Protein AF-A0A410P6K1-F1 (afdb_monomer_lite)

Foldseek 3Di:
DDQWDWDQPPQWIWTQDPVRDIDIGHPVNVVVVVVVVVVVVVVVVVVVVVVVVVVVVVD

Secondary structure (DSSP, 8-state):
-PPPEEEEETTEEEEE-TTS-EEEEEHHHHHHHHHHHHHHHHHHHHHHHHHHHHHHHH-

Radius of gyration: 19.18 Å; chains: 1; bounding box: 41×20×47 Å

pLDDT: mean 94.38, std 5.41, range [68.69, 98.44]

Organism: Velamenicoccus archaeovorus (NCBI:txid1930593)

Sequence (59 aa):
MAKPTIEFKDGKKIVTYPSGEKREHSKESLTTAKQMFVKRREKIDEQIALIDDDIKKIG

Structure (mmCIF, N/CA/C/O backbone):
data_AF-A0A410P6K1-F1
#
_entry.id   AF-A0A410P6K1-F1
#
loop_
_atom_site.group_PDB
_atom_site.id
_atom_site.type_symbol
_atom_site.label_atom_id
_atom_site.label_alt_id
_atom_site.label_comp_id
_atom_site.label_asym_id
_atom_site.label_entity_id
_atom_site.label_seq_id
_atom_site.pdbx_PDB_ins_code
_atom_site.Cartn_x
_atom_site.Cartn_y
_atom_site.Cartn_z
_atom_site.occupancy
_atom_site.B_iso_or_equiv
_atom_site.auth_seq_id
_atom_site.auth_comp_id
_atom_site.auth_asym_id
_atom_site.auth_atom_id
_atom_site.pdbx_PDB_model_num
ATOM 1 N N . MET A 1 1 ? -7.958 11.542 -22.300 1.00 71.62 1 MET A N 1
ATOM 2 C CA . MET A 1 1 ? -6.639 11.438 -21.636 1.00 71.62 1 MET A CA 1
ATOM 3 C C . MET A 1 1 ? -5.983 10.146 -22.085 1.00 71.62 1 MET A C 1
ATOM 5 O O . MET A 1 1 ? -6.629 9.107 -21.985 1.00 71.62 1 MET A O 1
ATOM 9 N N . ALA A 1 2 ? -4.766 10.194 -22.631 1.00 81.00 2 ALA A N 1
ATOM 10 C CA . ALA A 1 2 ? -4.043 8.962 -22.943 1.00 81.00 2 ALA A CA 1
ATOM 11 C C . ALA A 1 2 ? -3.692 8.227 -21.637 1.00 81.00 2 ALA A C 1
ATOM 13 O O . ALA A 1 2 ? -3.545 8.853 -20.587 1.00 81.00 2 ALA A O 1
ATOM 14 N N . LYS A 1 3 ? -3.624 6.896 -21.684 1.00 89.50 3 LYS A N 1
ATOM 15 C CA . LYS A 1 3 ? -3.264 6.073 -20.524 1.00 89.50 3 LYS A CA 1
ATOM 16 C C . LYS A 1 3 ? -1.742 5.902 -20.478 1.00 89.50 3 LYS A C 1
ATOM 18 O O . LYS A 1 3 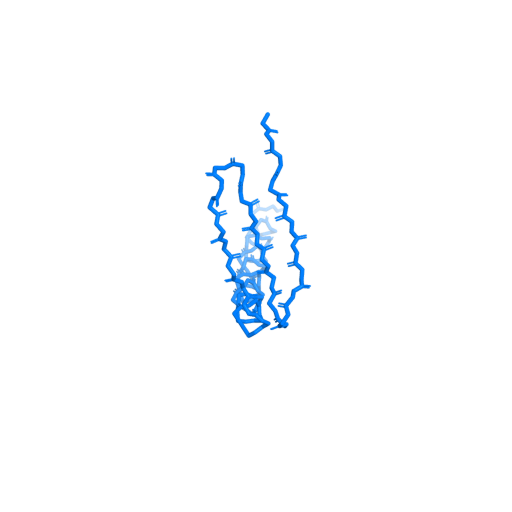? -1.124 5.861 -21.540 1.00 89.50 3 LYS A O 1
ATOM 23 N N . PRO A 1 4 ? -1.135 5.792 -19.287 1.00 92.19 4 PRO A N 1
ATOM 24 C CA . PRO A 1 4 ? 0.266 5.409 -19.186 1.00 92.19 4 PRO A CA 1
ATOM 25 C C . PRO A 1 4 ? 0.478 3.991 -19.736 1.00 92.19 4 PRO A C 1
ATOM 27 O O . PRO A 1 4 ? -0.379 3.121 -19.557 1.00 92.19 4 PRO A O 1
ATOM 30 N N . THR A 1 5 ? 1.622 3.751 -20.375 1.00 94.62 5 THR A N 1
ATOM 31 C CA . THR A 1 5 ? 2.056 2.406 -20.775 1.00 94.62 5 THR A CA 1
ATOM 32 C C . THR A 1 5 ? 2.941 1.801 -19.693 1.00 94.62 5 THR A C 1
ATOM 34 O O . THR A 1 5 ? 3.642 2.514 -18.970 1.00 94.62 5 THR A O 1
ATOM 37 N N . ILE A 1 6 ? 2.872 0.479 -19.542 1.00 95.44 6 ILE A N 1
ATOM 38 C CA . ILE A 1 6 ? 3.635 -0.266 -18.540 1.00 95.44 6 ILE A CA 1
ATOM 39 C C . ILE A 1 6 ? 4.428 -1.349 -19.25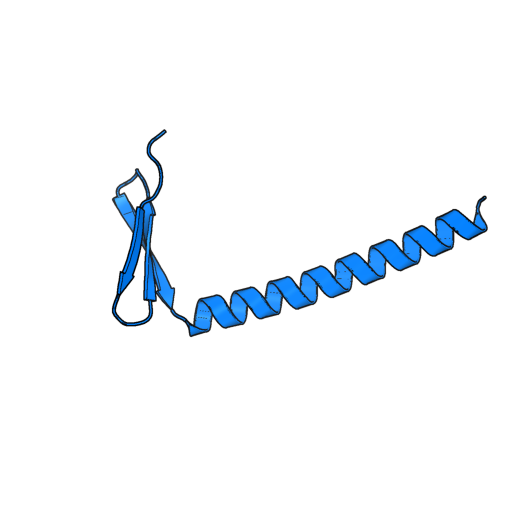5 1.00 95.44 6 ILE A C 1
ATOM 41 O O . ILE A 1 6 ? 3.852 -2.183 -19.949 1.00 95.44 6 ILE A O 1
ATOM 45 N N . GLU A 1 7 ? 5.733 -1.354 -19.028 1.00 95.69 7 GLU A N 1
ATOM 46 C CA . GLU A 1 7 ? 6.659 -2.354 -19.544 1.00 95.69 7 GLU A CA 1
ATOM 47 C C . GLU A 1 7 ? 7.428 -2.996 -18.390 1.00 95.69 7 GLU A C 1
ATOM 49 O O . GLU A 1 7 ? 7.677 -2.370 -17.356 1.00 95.69 7 GLU A O 1
ATOM 54 N N . PHE A 1 8 ? 7.815 -4.257 -18.568 1.00 94.69 8 PHE A N 1
ATOM 55 C CA . PHE A 1 8 ? 8.656 -4.983 -17.624 1.00 94.69 8 PHE A CA 1
ATOM 56 C C . PHE A 1 8 ? 9.924 -5.413 -18.348 1.00 94.69 8 PHE A C 1
ATOM 58 O O . PHE A 1 8 ? 9.871 -6.241 -19.256 1.00 94.69 8 PHE A O 1
ATOM 65 N N . LYS A 1 9 ? 11.057 -4.828 -17.969 1.00 92.38 9 LYS A N 1
ATOM 66 C CA . LYS A 1 9 ? 12.346 -5.070 -18.617 1.00 92.38 9 LYS A CA 1
ATOM 67 C C . LYS A 1 9 ? 13.467 -4.979 -17.588 1.00 92.38 9 LYS A C 1
ATOM 69 O O . LYS A 1 9 ? 13.391 -4.164 -16.672 1.00 92.38 9 LYS A O 1
ATOM 74 N N . ASP A 1 10 ? 14.467 -5.849 -17.706 1.00 89.62 10 ASP A N 1
ATOM 75 C CA . ASP A 1 10 ? 15.667 -5.860 -16.854 1.00 89.62 10 ASP A CA 1
ATOM 76 C C . ASP A 1 10 ? 15.353 -5.886 -15.341 1.00 89.62 10 ASP A C 1
ATOM 78 O O . ASP A 1 10 ? 16.001 -5.232 -14.526 1.00 89.62 10 ASP A O 1
ATOM 82 N N . GLY A 1 11 ? 14.297 -6.615 -14.950 1.00 90.06 11 GLY A N 1
ATOM 83 C CA . GLY A 1 11 ? 13.858 -6.717 -13.551 1.00 90.06 11 GLY A CA 1
ATOM 84 C C . GLY A 1 11 ? 13.204 -5.449 -12.982 1.00 90.06 11 GLY A C 1
ATOM 85 O O . GLY A 1 11 ? 12.984 -5.361 -11.769 1.00 90.06 11 GLY A O 1
ATOM 86 N N . LYS A 1 12 ? 12.872 -4.477 -13.837 1.00 93.56 12 LYS A N 1
ATOM 87 C CA . LYS A 1 12 ? 12.201 -3.225 -13.484 1.00 93.56 12 LYS A CA 1
ATOM 88 C C . LYS A 1 12 ? 10.838 -3.116 -14.162 1.00 93.56 12 LYS A C 1
ATOM 90 O O . LYS A 1 12 ? 10.614 -3.639 -15.252 1.00 93.56 12 LYS A O 1
ATOM 95 N N . LYS A 1 13 ? 9.932 -2.385 -13.519 1.00 95.00 13 LYS A N 1
ATOM 96 C CA . LYS A 1 13 ? 8.693 -1.878 -14.109 1.00 95.00 13 LYS A CA 1
ATOM 97 C C . LYS A 1 13 ? 8.949 -0.465 -14.618 1.00 95.00 13 LYS A C 1
ATOM 99 O O . LYS A 1 13 ? 9.299 0.405 -13.825 1.00 95.00 13 LYS A O 1
ATOM 104 N N . ILE A 1 14 ? 8.734 -0.234 -15.902 1.00 95.75 14 ILE A N 1
ATOM 105 C CA . ILE A 1 14 ? 8.871 1.069 -16.546 1.00 95.75 14 ILE A CA 1
ATOM 106 C C . ILE A 1 14 ? 7.468 1.581 -16.856 1.00 95.75 14 ILE A C 1
ATOM 108 O O . ILE A 1 14 ? 6.679 0.899 -17.507 1.00 95.75 14 ILE A O 1
ATOM 112 N N . VAL A 1 15 ? 7.136 2.766 -16.357 1.00 95.56 15 VAL A N 1
ATOM 113 C CA . VAL A 1 15 ? 5.867 3.447 -16.620 1.00 95.56 15 VAL A CA 1
ATOM 114 C C . VAL A 1 15 ? 6.158 4.647 -17.503 1.00 95.56 15 VAL A C 1
ATOM 116 O O . VAL A 1 15 ? 6.881 5.541 -17.073 1.00 95.56 15 VAL A O 1
ATOM 119 N N . THR A 1 16 ? 5.597 4.679 -18.711 1.00 95.81 16 THR A N 1
ATOM 120 C CA . THR A 1 16 ? 5.668 5.861 -19.581 1.00 95.81 16 THR A CA 1
ATOM 121 C C . THR A 1 16 ? 4.341 6.598 -19.516 1.00 95.81 16 THR A C 1
ATOM 123 O O . THR A 1 16 ? 3.294 6.052 -19.863 1.00 95.81 16 THR A O 1
ATOM 126 N N . TYR A 1 17 ? 4.370 7.837 -19.043 1.00 94.56 17 TYR A N 1
ATOM 127 C CA . TYR A 1 17 ? 3.194 8.690 -18.955 1.00 94.56 17 TYR A CA 1
ATOM 128 C C . TYR A 1 17 ? 2.874 9.331 -20.313 1.00 94.56 17 TYR A C 1
ATOM 130 O O . TYR A 1 17 ? 3.760 9.475 -21.153 1.00 94.56 17 TYR A O 1
ATOM 138 N N . PRO A 1 18 ? 1.626 9.785 -20.529 1.00 93.25 18 PRO A N 1
ATOM 139 C CA . PRO A 1 18 ? 1.233 10.539 -21.724 1.00 93.25 18 PRO A CA 1
ATOM 140 C C . PRO A 1 18 ? 2.097 11.763 -22.043 1.00 93.25 18 PRO A C 1
ATOM 142 O O . PRO A 1 18 ? 2.157 12.180 -23.193 1.00 93.25 18 PRO A O 1
ATOM 145 N N . SER A 1 19 ? 2.748 12.339 -21.029 1.00 92.81 19 SER A N 1
ATOM 146 C CA . SER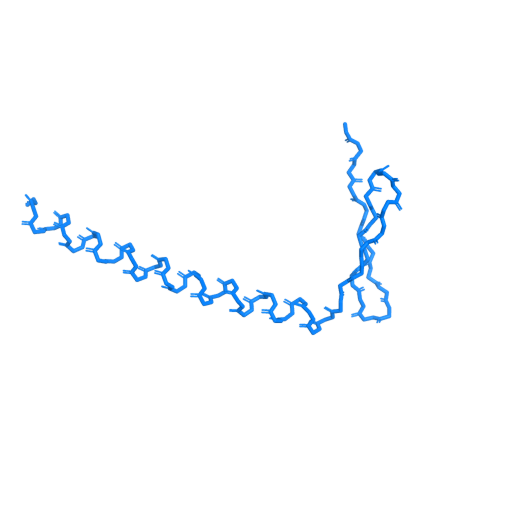 A 1 19 ? 3.699 13.447 -21.161 1.00 92.81 19 SER A CA 1
ATOM 147 C C . SER A 1 19 ? 5.050 13.033 -21.757 1.00 92.81 19 SER A C 1
ATOM 149 O O . SER A 1 19 ? 5.886 13.892 -22.011 1.00 92.81 19 SER A O 1
ATOM 151 N N . GLY A 1 20 ? 5.296 11.732 -21.933 1.00 90.81 20 GLY A N 1
ATOM 152 C CA . GLY A 1 20 ? 6.603 11.173 -22.276 1.00 90.81 20 GLY A CA 1
ATOM 153 C C . GLY A 1 20 ? 7.517 10.931 -21.068 1.00 90.81 20 GLY A C 1
ATOM 154 O O . GLY A 1 20 ? 8.574 10.325 -21.233 1.00 90.81 20 GLY A O 1
ATOM 155 N N . GLU A 1 21 ? 7.121 11.342 -19.854 1.00 94.56 21 GLU A N 1
ATOM 156 C CA . GLU A 1 21 ? 7.869 11.045 -18.624 1.00 94.56 21 GLU A CA 1
ATOM 157 C C . GLU A 1 21 ? 7.955 9.527 -18.414 1.00 94.56 21 GLU A C 1
ATOM 159 O O . 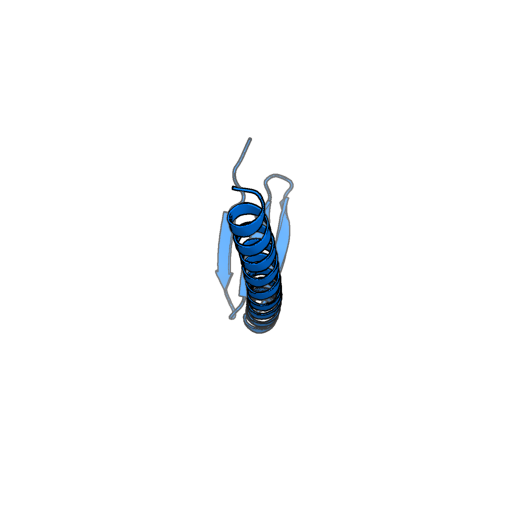GLU A 1 21 ? 6.942 8.828 -18.484 1.00 94.56 21 GLU A O 1
ATOM 164 N N . LYS A 1 22 ? 9.156 9.019 -18.120 1.00 94.56 22 LYS A N 1
ATOM 165 C CA . LYS A 1 22 ? 9.382 7.611 -17.781 1.00 94.56 22 LYS A CA 1
ATOM 166 C C . LYS A 1 22 ? 9.766 7.473 -16.317 1.00 94.56 22 LYS A C 1
ATOM 168 O O . LYS A 1 22 ? 10.675 8.151 -15.848 1.00 94.56 22 LYS A O 1
ATOM 173 N N . ARG A 1 23 ? 9.106 6.559 -15.607 1.00 94.25 23 ARG A N 1
ATOM 174 C CA . ARG A 1 23 ? 9.477 6.157 -14.245 1.00 94.25 23 ARG A CA 1
ATOM 175 C C . ARG A 1 23 ? 9.846 4.693 -14.204 1.00 94.25 23 ARG A C 1
ATOM 177 O O . ARG A 1 23 ? 9.082 3.847 -14.658 1.00 94.25 23 ARG A O 1
ATOM 184 N N . GLU A 1 24 ? 10.994 4.404 -13.611 1.00 95.56 24 GLU A N 1
ATOM 185 C CA . GLU A 1 24 ? 11.463 3.043 -13.398 1.00 95.56 24 GLU A CA 1
ATOM 186 C C . GLU A 1 24 ? 11.304 2.645 -11.934 1.00 95.56 24 GLU A C 1
ATOM 188 O O . GLU A 1 24 ? 11.680 3.378 -11.019 1.00 95.56 24 GLU A O 1
ATOM 193 N N . HIS A 1 25 ? 10.784 1.447 -11.709 1.00 94.62 25 HIS A N 1
ATOM 194 C CA . HIS A 1 25 ? 10.641 0.859 -10.389 1.00 94.62 25 HIS A CA 1
ATOM 195 C C . HIS A 1 25 ? 11.334 -0.499 -10.365 1.00 94.62 25 HIS A C 1
ATOM 197 O O . HIS A 1 25 ? 10.940 -1.413 -11.089 1.00 94.62 25 HIS A O 1
ATOM 203 N N . SER A 1 26 ? 12.364 -0.646 -9.533 1.00 95.06 26 SER A N 1
ATOM 204 C CA . SER A 1 26 ? 12.993 -1.941 -9.290 1.00 95.06 26 SER A CA 1
ATOM 205 C C . SER A 1 26 ? 12.075 -2.859 -8.480 1.00 95.06 26 SER A C 1
ATOM 207 O O . SER A 1 26 ? 11.178 -2.415 -7.758 1.00 95.06 26 SER A O 1
ATOM 209 N N . LYS A 1 27 ? 12.322 -4.170 -8.561 1.00 93.06 27 LYS A N 1
ATOM 210 C CA . LYS A 1 27 ? 11.647 -5.154 -7.702 1.00 93.06 27 LYS A CA 1
ATOM 211 C C . LYS A 1 27 ? 11.793 -4.815 -6.216 1.00 93.06 27 LYS A C 1
ATOM 213 O O . LYS A 1 27 ? 10.830 -4.943 -5.462 1.00 93.06 27 LYS A O 1
ATOM 218 N N . GLU A 1 28 ? 12.977 -4.370 -5.805 1.00 94.38 2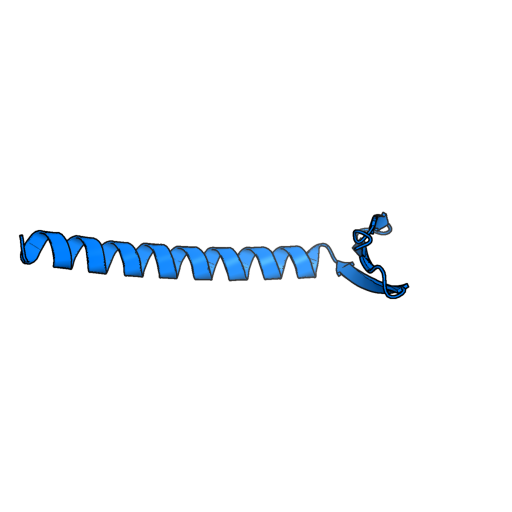8 GLU A N 1
ATOM 219 C CA . GLU A 1 28 ? 13.258 -3.975 -4.426 1.00 94.38 28 GLU A CA 1
ATOM 220 C C . GLU A 1 28 ? 12.420 -2.765 -4.003 1.00 94.38 28 GLU A C 1
ATOM 222 O O . GLU A 1 28 ? 11.733 -2.834 -2.986 1.00 94.38 28 GLU A O 1
ATOM 227 N N . SER A 1 29 ? 12.366 -1.702 -4.817 1.00 93.94 29 SER A N 1
ATOM 228 C CA . SER A 1 29 ? 11.587 -0.510 -4.463 1.00 93.94 29 SER A CA 1
ATOM 229 C C . SER A 1 29 ? 10.088 -0.805 -4.373 1.00 93.94 29 SER A C 1
ATOM 231 O O . SER A 1 29 ? 9.421 -0.339 -3.448 1.00 93.94 29 SER A O 1
ATOM 233 N N . LEU A 1 30 ? 9.562 -1.652 -5.264 1.00 94.12 30 LEU A N 1
ATOM 234 C CA . LEU A 1 30 ? 8.180 -2.133 -5.195 1.00 94.12 30 LEU A CA 1
ATOM 235 C C . LEU A 1 30 ? 7.924 -3.004 -3.956 1.00 94.12 30 LEU A C 1
ATOM 237 O O . LEU A 1 30 ? 6.841 -2.939 -3.374 1.00 94.12 30 LEU A O 1
ATOM 241 N N . THR A 1 31 ? 8.908 -3.798 -3.531 1.00 95.00 31 THR A N 1
ATOM 242 C CA . THR A 1 31 ? 8.801 -4.655 -2.340 1.00 95.00 31 THR A CA 1
ATOM 243 C C . THR A 1 31 ? 8.765 -3.814 -1.066 1.00 95.00 31 THR A C 1
ATOM 245 O O . THR A 1 31 ? 7.870 -3.997 -0.239 1.00 95.00 31 THR A O 1
ATOM 248 N N . THR A 1 32 ? 9.660 -2.834 -0.944 1.00 96.06 32 THR A N 1
ATOM 249 C CA . THR A 1 32 ? 9.676 -1.878 0.173 1.00 96.06 32 THR A CA 1
ATOM 250 C C . THR A 1 32 ? 8.384 -1.066 0.224 1.00 96.06 32 THR A C 1
ATOM 252 O O . THR A 1 32 ? 7.768 -0.943 1.285 1.00 96.06 32 THR A O 1
ATOM 255 N N . ALA A 1 33 ? 7.905 -0.579 -0.926 1.00 94.94 33 ALA A N 1
ATOM 256 C CA . ALA A 1 33 ? 6.626 0.121 -1.008 1.00 94.94 33 ALA A CA 1
ATOM 257 C C . ALA A 1 33 ? 5.463 -0.771 -0.540 1.00 94.94 33 ALA A C 1
ATOM 259 O O . ALA A 1 33 ? 4.641 -0.337 0.265 1.00 94.94 33 ALA A O 1
ATOM 260 N N . LYS A 1 34 ? 5.417 -2.042 -0.970 1.00 96.50 34 LYS A N 1
ATOM 261 C CA . LYS A 1 34 ? 4.402 -3.002 -0.512 1.00 96.50 34 LYS A CA 1
ATOM 262 C C . LYS A 1 34 ? 4.429 -3.161 1.009 1.00 96.50 34 LYS A C 1
ATOM 264 O O . LYS A 1 34 ? 3.378 -3.070 1.634 1.00 96.50 34 LYS A O 1
ATOM 269 N N . GLN A 1 35 ? 5.601 -3.368 1.608 1.00 97.50 35 GLN A N 1
ATOM 270 C CA . GLN A 1 35 ? 5.730 -3.522 3.063 1.00 97.50 35 GLN A CA 1
ATOM 271 C C . GLN A 1 35 ? 5.251 -2.279 3.822 1.00 97.50 35 GLN A C 1
ATOM 273 O O . GLN A 1 35 ? 4.559 -2.397 4.830 1.00 97.50 35 GLN A O 1
ATOM 278 N N . MET A 1 36 ? 5.565 -1.084 3.320 1.00 97.38 36 MET A N 1
ATOM 279 C CA . MET A 1 36 ? 5.083 0.171 3.895 1.00 97.38 36 MET A CA 1
ATOM 280 C C . MET A 1 36 ? 3.552 0.266 3.872 1.00 97.38 36 MET A C 1
ATOM 282 O O . MET A 1 36 ? 2.949 0.667 4.867 1.00 97.38 36 MET A O 1
ATOM 286 N N . PHE A 1 37 ? 2.912 -0.104 2.759 1.00 96.94 37 PHE A N 1
ATOM 287 C CA . PHE A 1 37 ? 1.451 -0.096 2.664 1.00 96.94 37 PHE A CA 1
ATOM 288 C C . PHE A 1 37 ? 0.796 -1.158 3.547 1.00 96.94 37 PHE A C 1
ATOM 290 O O . PHE A 1 37 ? -0.248 -0.875 4.125 1.00 96.94 37 PHE A O 1
ATOM 297 N N . VAL A 1 38 ? 1.415 -2.331 3.708 1.00 97.75 38 VAL A N 1
ATOM 298 C CA . VAL A 1 38 ? 0.939 -3.364 4.645 1.00 97.75 38 VAL A CA 1
ATOM 299 C C . VAL A 1 38 ? 0.925 -2.825 6.076 1.00 97.75 38 VAL A C 1
ATOM 301 O O . VAL A 1 38 ? -0.128 -2.835 6.699 1.00 97.75 38 VAL A O 1
ATOM 304 N N . LYS A 1 39 ? 2.025 -2.222 6.545 1.00 97.06 39 LYS A N 1
ATOM 305 C CA . LYS A 1 39 ? 2.084 -1.613 7.889 1.00 97.06 39 LYS A CA 1
ATOM 306 C C . LYS A 1 39 ? 1.041 -0.514 8.093 1.00 97.06 39 LYS A C 1
ATOM 308 O O . LYS A 1 39 ? 0.469 -0.361 9.165 1.00 97.06 39 LYS A O 1
ATOM 313 N N . ARG A 1 40 ? 0.799 0.295 7.055 1.00 97.25 40 ARG A N 1
ATOM 314 C CA . ARG A 1 40 ? -0.237 1.338 7.096 1.00 97.25 40 ARG A CA 1
ATOM 315 C C . ARG A 1 40 ? -1.638 0.744 7.175 1.00 97.25 40 ARG A C 1
ATOM 317 O O . ARG A 1 40 ? -2.463 1.300 7.886 1.00 97.25 40 ARG A O 1
ATOM 324 N N . ARG A 1 41 ? -1.894 -0.352 6.459 1.00 97.81 41 ARG A N 1
ATOM 325 C CA . ARG A 1 41 ? -3.166 -1.071 6.524 1.00 97.81 41 ARG A CA 1
ATOM 326 C C . ARG A 1 41 ? -3.397 -1.644 7.919 1.00 97.81 41 ARG A C 1
ATOM 328 O O . ARG A 1 41 ? -4.453 -1.392 8.468 1.00 97.81 41 ARG A O 1
ATOM 335 N N . GLU A 1 42 ? -2.404 -2.313 8.499 1.00 97.81 42 GLU A N 1
ATOM 336 C CA . GLU A 1 42 ? -2.487 -2.849 9.868 1.00 97.81 42 GLU A CA 1
ATOM 337 C C . GLU A 1 42 ? -2.871 -1.753 10.871 1.00 97.81 42 GLU A C 1
ATOM 339 O O . GLU A 1 42 ? -3.813 -1.916 11.636 1.00 97.81 42 GLU A O 1
ATOM 344 N N . LYS A 1 43 ? -2.233 -0.578 10.782 1.00 97.69 43 LYS A N 1
ATOM 345 C CA . LYS A 1 43 ? -2.579 0.570 11.631 1.00 97.69 43 LYS A CA 1
ATOM 346 C C . LYS A 1 43 ? -4.008 1.085 11.412 1.00 97.69 43 LYS A C 1
ATOM 348 O O . LYS A 1 43 ? -4.648 1.525 12.361 1.00 97.69 43 LYS A O 1
ATOM 353 N N . ILE A 1 44 ? -4.494 1.095 10.171 1.00 98.19 44 ILE A N 1
ATOM 354 C CA . ILE A 1 44 ? -5.879 1.491 9.873 1.00 98.19 44 ILE A CA 1
ATOM 355 C C . ILE A 1 44 ? -6.848 0.467 10.467 1.00 98.19 44 ILE A C 1
ATOM 357 O O . ILE A 1 44 ? -7.818 0.863 11.104 1.00 98.19 44 ILE A O 1
ATOM 361 N N . ASP A 1 45 ? -6.562 -0.823 10.305 1.00 98.44 45 ASP A N 1
ATOM 362 C CA . ASP A 1 45 ? -7.382 -1.910 10.839 1.00 98.44 45 ASP A CA 1
ATOM 363 C C . ASP A 1 45 ? -7.449 -1.834 12.383 1.00 98.44 45 ASP A C 1
ATOM 365 O O . ASP A 1 45 ? -8.530 -1.958 12.957 1.00 98.44 45 ASP A O 1
ATOM 369 N N . GLU A 1 46 ? -6.335 -1.521 13.061 1.00 98.12 46 GLU A N 1
ATOM 370 C CA . GLU A 1 46 ? -6.301 -1.246 14.510 1.00 98.12 46 GLU A CA 1
ATOM 371 C C . GLU A 1 46 ? -7.189 -0.057 14.906 1.00 98.12 46 GLU A C 1
ATOM 373 O O . GLU A 1 46 ? -7.950 -0.135 15.870 1.00 98.12 46 GLU A O 1
ATOM 378 N N . GLN A 1 47 ? -7.110 1.053 14.167 1.00 98.25 47 GLN A N 1
ATOM 379 C CA . GLN A 1 47 ? -7.913 2.246 14.449 1.00 98.25 47 GLN A CA 1
ATOM 380 C C . GLN A 1 47 ? -9.409 1.998 14.249 1.00 98.25 47 GLN A C 1
ATOM 382 O O . GLN A 1 47 ? -10.213 2.475 15.046 1.00 98.25 47 GLN A O 1
ATOM 387 N N . ILE A 1 48 ? -9.780 1.240 13.215 1.00 98.06 48 ILE A N 1
ATOM 388 C CA . ILE A 1 48 ? -11.168 0.829 12.982 1.00 98.06 48 ILE A CA 1
ATOM 389 C C . ILE A 1 48 ? -11.661 -0.024 14.151 1.00 98.06 48 ILE A C 1
ATOM 391 O O . ILE A 1 48 ? -12.734 0.248 14.677 1.00 98.06 48 ILE A O 1
ATOM 395 N N . ALA A 1 49 ? -10.862 -0.988 14.619 1.00 98.19 49 ALA A N 1
ATOM 396 C CA . ALA A 1 49 ? -11.247 -1.845 15.738 1.00 98.19 49 ALA A CA 1
ATOM 397 C C . ALA A 1 49 ? -11.496 -1.063 17.042 1.00 98.19 49 ALA A C 1
ATOM 399 O O . ALA A 1 49 ? -12.418 -1.397 17.785 1.00 98.19 49 ALA A O 1
ATOM 400 N N . LEU A 1 50 ? -10.708 -0.013 17.314 1.00 98.06 50 LEU A N 1
ATOM 401 C CA . LEU A 1 50 ? -10.935 0.877 18.460 1.00 98.06 50 LEU A CA 1
ATOM 402 C C . LEU A 1 50 ? -12.260 1.640 18.333 1.00 98.06 50 LEU A C 1
ATOM 404 O O . LEU A 1 50 ? -13.028 1.700 19.288 1.00 98.06 50 LEU A O 1
ATOM 408 N N . ILE A 1 51 ? -12.552 2.171 17.143 1.00 98.12 51 ILE A N 1
ATOM 409 C CA . ILE A 1 51 ? -13.815 2.871 16.872 1.00 98.12 51 ILE A CA 1
ATOM 410 C C . ILE A 1 51 ? -15.005 1.911 16.999 1.00 98.12 51 ILE A C 1
ATOM 412 O O . ILE A 1 51 ? -16.020 2.276 17.585 1.00 98.12 51 ILE A O 1
ATOM 416 N N . ASP A 1 52 ? -14.889 0.683 16.492 1.00 98.00 52 ASP A N 1
ATOM 417 C CA . ASP A 1 52 ? -15.936 -0.334 16.611 1.00 98.00 52 ASP A CA 1
ATOM 418 C C . ASP A 1 52 ? -16.229 -0.685 18.079 1.00 98.00 52 ASP A C 1
ATOM 420 O O . ASP A 1 52 ? -17.386 -0.909 18.443 1.00 98.00 52 ASP A O 1
ATOM 424 N N . ASP A 1 53 ? -15.201 -0.737 18.931 1.00 97.75 53 ASP A N 1
ATOM 425 C CA . ASP A 1 53 ? -15.353 -0.947 20.374 1.00 97.75 53 ASP A CA 1
ATOM 426 C C . ASP A 1 53 ? -16.045 0.245 21.053 1.00 97.75 53 ASP A C 1
ATOM 428 O O . ASP A 1 53 ? -16.968 0.056 21.846 1.00 97.75 53 ASP A O 1
ATOM 432 N N . ASP A 1 54 ? -15.673 1.474 20.689 1.00 97.69 54 ASP A N 1
ATOM 433 C CA . ASP A 1 54 ? -16.328 2.687 21.186 1.00 97.69 54 ASP A CA 1
ATOM 434 C C . ASP A 1 54 ? -17.808 2.744 20.773 1.00 97.69 54 ASP A C 1
ATOM 436 O O . ASP A 1 54 ? -18.672 3.019 21.606 1.00 97.69 54 ASP A O 1
ATOM 440 N N . ILE A 1 55 ? -18.130 2.412 19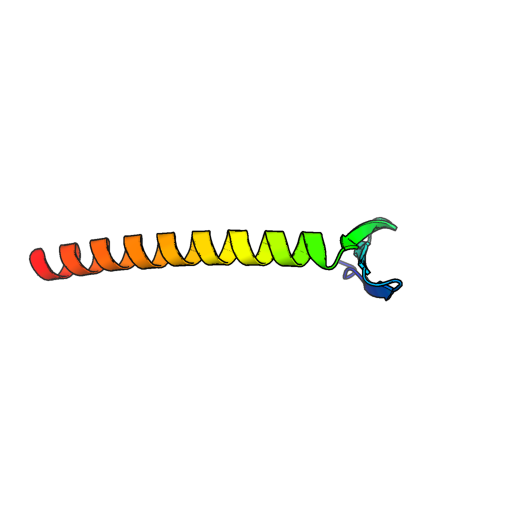.517 1.00 97.62 55 ILE A N 1
ATOM 441 C CA . ILE A 1 55 ? -19.514 2.346 19.021 1.00 97.62 55 ILE A CA 1
ATOM 442 C C . ILE A 1 55 ? -20.333 1.343 19.841 1.00 97.62 55 ILE A C 1
ATOM 444 O O . ILE A 1 55 ? -21.450 1.660 20.250 1.00 97.62 55 ILE A O 1
ATOM 448 N N . LYS A 1 56 ? -19.782 0.155 20.124 1.00 97.00 56 LYS A N 1
ATOM 449 C CA . LYS A 1 56 ? -20.463 -0.874 20.929 1.00 97.00 56 LYS A CA 1
ATOM 450 C C . LYS A 1 56 ? -20.729 -0.445 22.368 1.00 97.00 56 LYS A C 1
ATOM 452 O O . LYS A 1 56 ? -21.655 -0.969 22.970 1.00 97.00 56 LYS A O 1
ATOM 457 N N . LYS A 1 57 ? -19.905 0.441 22.931 1.00 96.06 57 LYS A N 1
ATOM 458 C CA . LYS A 1 57 ? -20.073 0.947 24.304 1.00 96.06 57 LYS A CA 1
ATOM 459 C C . LYS A 1 57 ? -21.059 2.109 24.404 1.00 96.06 57 LYS A C 1
ATOM 461 O O . LYS A 1 57 ? -21.524 2.397 25.504 1.00 96.06 57 LYS A O 1
ATOM 466 N N . ILE A 1 58 ? -21.306 2.816 23.300 1.00 92.56 58 ILE A N 1
ATOM 467 C CA . ILE A 1 58 ? -22.227 3.962 23.241 1.00 92.56 58 ILE A CA 1
ATOM 468 C C . ILE A 1 58 ? -23.657 3.520 22.874 1.00 92.56 58 ILE A C 1
ATOM 470 O O . ILE A 1 58 ? -24.611 4.214 23.234 1.00 92.56 58 ILE A O 1
ATOM 474 N N . GLY A 1 59 ? -23.806 2.399 22.158 1.00 68.69 59 GLY A N 1
ATOM 475 C CA . GLY A 1 59 ? -25.087 1.714 21.915 1.00 68.69 59 GLY A CA 1
ATOM 476 C C . GLY A 1 59 ? -25.370 0.577 22.890 1.00 68.69 59 GLY A C 1
ATOM 477 O O . GLY A 1 59 ? -26.301 -0.198 22.575 1.00 68.69 59 GLY A O 1
#